Protein AF-A0A929HUW7-F1 (afdb_monomer_lite)

Radius of gyration: 13.11 Å; chains: 1; bounding box: 31×21×37 Å

Sequence (97 aa):
MNENYVSEGIRRFITAPHKYGKDDDASGMIGYVQNMSFVDILSEVNAVASAAPETVLPLNLSSLGWQTGGVSELTHDLSRPFPVTTFRLYHFWVDVR

Secondary structure (DSSP, 8-state):
-HHHIIIIIIHHHH-TTT-TTTT-SEEEEEEEESSS-HHHHHHHHHHHHHHSSS-BPPPEEPTT---TTSEEEEEEEE--SSS-S-EEEEEEEEE--

pLDDT: mean 89.63, std 7.78, range [63.41, 97.62]

Foldseek 3Di:
DLLCCVPVNVCLCADPVRVVQLVHQEDEDEAEDDPDDPVVSQVSNQVSQVPDPAPWHRWAWDPVGDDAQAWTKIKTFHQHPGPGHTHIYIYIYHYPD

Structure (mmCIF, N/CA/C/O backbone):
data_AF-A0A929HUW7-F1
#
_entry.id   AF-A0A929HUW7-F1
#
loop_
_atom_site.group_PDB
_atom_site.id
_atom_site.type_symbol
_atom_site.label_atom_id
_atom_site.label_alt_id
_atom_site.label_comp_id
_atom_site.label_asym_id
_atom_site.label_entity_id
_atom_site.label_seq_id
_atom_site.pdbx_PDB_ins_code
_atom_site.Cartn_x
_atom_site.Cartn_y
_atom_site.Cartn_z
_atom_site.occupancy
_atom_site.B_iso_or_equiv
_atom_site.auth_seq_id
_atom_site.auth_comp_id
_atom_site.auth_asym_id
_atom_site.auth_atom_id
_atom_site.pdbx_PDB_model_num
ATOM 1 N N . MET A 1 1 ? 8.103 -0.940 12.523 1.00 81.00 1 MET A N 1
ATOM 2 C CA . MET A 1 1 ? 7.381 -1.946 11.705 1.00 81.00 1 MET A CA 1
ATOM 3 C C . MET A 1 1 ? 6.940 -1.370 10.366 1.00 81.00 1 MET A C 1
ATOM 5 O O . MET A 1 1 ? 7.159 -2.033 9.362 1.00 81.00 1 MET A O 1
ATOM 9 N N . ASN A 1 2 ? 6.400 -0.148 10.335 1.00 89.88 2 ASN A N 1
ATOM 10 C CA . ASN A 1 2 ? 5.963 0.508 9.097 1.00 89.88 2 ASN A CA 1
ATOM 11 C C . ASN A 1 2 ? 7.098 0.714 8.081 1.00 89.88 2 ASN A C 1
ATOM 13 O O . ASN A 1 2 ? 6.901 0.466 6.899 1.00 89.88 2 ASN A O 1
ATOM 17 N N . GLU A 1 3 ? 8.312 1.040 8.537 1.00 90.44 3 GLU A N 1
ATOM 18 C CA . GLU A 1 3 ? 9.487 1.111 7.657 1.00 90.44 3 GLU A CA 1
ATOM 19 C C . GLU A 1 3 ? 9.742 -0.212 6.919 1.00 90.44 3 GLU A C 1
ATOM 21 O O . GLU A 1 3 ? 9.800 -0.221 5.695 1.00 90.44 3 GLU A O 1
ATOM 26 N N . ASN A 1 4 ? 9.784 -1.339 7.642 1.00 92.50 4 ASN A N 1
ATOM 27 C CA . ASN A 1 4 ? 9.971 -2.670 7.050 1.00 92.50 4 ASN A CA 1
ATOM 28 C C . ASN A 1 4 ? 8.833 -3.052 6.096 1.00 92.50 4 ASN A C 1
ATOM 30 O O . ASN A 1 4 ? 9.066 -3.746 5.110 1.00 92.50 4 ASN A O 1
ATOM 34 N N . TYR A 1 5 ? 7.604 -2.599 6.362 1.00 93.06 5 TYR A N 1
ATOM 35 C CA . TYR A 1 5 ? 6.479 -2.815 5.452 1.00 93.06 5 TYR A CA 1
ATOM 36 C C . TYR A 1 5 ? 6.761 -2.210 4.067 1.00 93.06 5 TYR A C 1
ATOM 38 O O . TYR A 1 5 ? 6.424 -2.806 3.044 1.00 93.06 5 TYR A O 1
ATOM 46 N N . VAL A 1 6 ? 7.454 -1.069 4.023 1.00 91.50 6 VAL A N 1
ATOM 47 C CA . VAL A 1 6 ? 7.868 -0.420 2.775 1.00 91.50 6 VAL A CA 1
ATOM 48 C C . VAL A 1 6 ? 9.165 -1.021 2.230 1.00 91.50 6 VAL A C 1
ATOM 50 O O . VAL A 1 6 ? 9.182 -1.523 1.104 1.00 91.50 6 VAL A O 1
ATOM 53 N N . SER A 1 7 ? 10.245 -0.990 3.014 1.00 89.25 7 SER A N 1
ATOM 54 C CA . SER A 1 7 ? 11.603 -1.321 2.562 1.00 89.25 7 SER A CA 1
ATOM 55 C C . SER A 1 7 ? 11.788 -2.802 2.228 1.00 89.25 7 SER A C 1
ATOM 57 O O . SER A 1 7 ? 12.516 -3.123 1.289 1.00 89.25 7 SER A O 1
ATOM 59 N N . GLU A 1 8 ? 11.081 -3.685 2.938 1.00 90.25 8 GLU A N 1
ATOM 60 C CA . GLU A 1 8 ? 11.148 -5.142 2.781 1.00 90.25 8 GLU A CA 1
ATOM 61 C C . GLU A 1 8 ? 9.859 -5.756 2.220 1.00 90.25 8 GLU A C 1
ATOM 63 O O . GLU A 1 8 ? 9.836 -6.937 1.878 1.00 90.25 8 GLU A O 1
ATOM 68 N N . GLY A 1 9 ? 8.782 -4.978 2.109 1.00 92.81 9 GLY A N 1
ATOM 69 C CA . GLY A 1 9 ? 7.520 -5.407 1.511 1.00 92.81 9 GLY A CA 1
ATOM 70 C C . GLY A 1 9 ? 7.316 -4.790 0.133 1.00 92.81 9 GLY A C 1
ATOM 71 O O . GLY A 1 9 ? 7.625 -5.413 -0.884 1.00 92.81 9 GLY A O 1
ATOM 72 N N . ILE A 1 10 ? 6.834 -3.544 0.105 1.00 92.19 10 ILE A N 1
ATOM 73 C CA . ILE A 1 10 ? 6.482 -2.805 -1.124 1.00 92.19 10 ILE A CA 1
ATOM 74 C C . ILE A 1 10 ? 7.635 -2.808 -2.134 1.00 92.19 10 ILE A C 1
ATOM 76 O O . ILE A 1 10 ? 7.451 -3.123 -3.310 1.00 92.19 10 ILE A O 1
ATOM 80 N N . ARG A 1 11 ? 8.858 -2.539 -1.676 1.00 90.81 11 ARG A N 1
ATOM 81 C CA . ARG A 1 11 ? 10.042 -2.422 -2.536 1.00 90.81 11 ARG A CA 1
ATOM 82 C C . ARG A 1 11 ? 10.401 -3.710 -3.291 1.00 90.81 11 ARG A C 1
ATOM 84 O O . ARG A 1 11 ? 11.055 -3.664 -4.338 1.00 90.81 11 ARG A O 1
ATOM 91 N N . ARG A 1 12 ? 9.947 -4.881 -2.836 1.00 91.62 12 ARG A N 1
ATOM 92 C CA . ARG A 1 12 ? 10.158 -6.153 -3.556 1.00 91.62 12 ARG A CA 1
ATOM 93 C C . ARG A 1 12 ? 9.324 -6.262 -4.834 1.00 91.62 12 ARG A C 1
ATOM 95 O O . ARG A 1 12 ? 9.702 -6.999 -5.745 1.00 91.62 12 ARG A O 1
ATOM 102 N N . PHE A 1 13 ? 8.247 -5.485 -4.942 1.00 90.38 13 PHE A N 1
ATOM 103 C CA . PHE A 1 13 ? 7.471 -5.343 -6.175 1.00 90.38 13 PHE A CA 1
ATOM 104 C C . PHE A 1 13 ? 8.137 -4.397 -7.183 1.00 90.38 13 PHE A C 1
ATOM 106 O O . PHE A 1 13 ? 7.834 -4.472 -8.365 1.00 90.38 13 PHE A O 1
ATOM 113 N N . ILE A 1 14 ? 9.075 -3.548 -6.749 1.00 88.44 14 ILE A N 1
ATOM 114 C CA . ILE A 1 14 ? 9.726 -2.529 -7.592 1.00 88.44 14 ILE A CA 1
ATOM 115 C C . ILE A 1 14 ? 11.134 -2.954 -8.016 1.00 88.44 14 ILE A C 1
ATOM 117 O O . ILE A 1 14 ? 11.577 -2.676 -9.128 1.00 88.44 14 ILE A O 1
ATOM 121 N N . THR A 1 15 ? 11.863 -3.636 -7.134 1.00 87.31 15 THR A N 1
ATOM 122 C CA . THR A 1 15 ? 13.291 -3.901 -7.329 1.00 87.31 15 THR A CA 1
ATOM 123 C C . THR A 1 15 ? 13.555 -5.117 -8.218 1.00 87.31 15 THR A C 1
ATOM 125 O O . THR A 1 15 ? 13.005 -6.206 -8.034 1.00 87.31 15 THR A O 1
ATOM 128 N N . ALA A 1 16 ? 14.474 -4.942 -9.173 1.00 83.31 16 ALA A N 1
ATOM 129 C CA . ALA A 1 16 ? 14.856 -5.967 -10.147 1.00 83.31 16 ALA A CA 1
ATOM 130 C C . ALA A 1 16 ? 15.426 -7.273 -9.557 1.00 83.31 16 ALA A C 1
ATOM 132 O O . ALA A 1 16 ? 15.291 -8.297 -10.222 1.00 83.31 16 ALA A O 1
ATOM 133 N N . PRO A 1 17 ? 16.045 -7.308 -8.362 1.00 87.12 17 PRO A N 1
ATOM 134 C CA . PRO A 1 17 ? 16.441 -8.570 -7.741 1.00 87.12 17 PRO A CA 1
ATOM 135 C C . PRO A 1 17 ? 15.259 -9.448 -7.306 1.00 87.12 17 PRO A C 1
ATOM 137 O O . PRO A 1 17 ? 15.376 -10.668 -7.350 1.00 87.12 17 PRO A O 1
ATOM 140 N N . HIS A 1 18 ? 14.128 -8.853 -6.908 1.00 90.31 18 HIS A N 1
ATOM 141 C CA . HIS A 1 18 ? 12.994 -9.589 -6.335 1.00 90.31 18 HIS A CA 1
ATOM 142 C C . HIS A 1 18 ? 11.899 -9.874 -7.359 1.00 90.31 18 HIS A C 1
ATOM 144 O O . HIS A 1 18 ? 11.416 -11.001 -7.448 1.00 90.31 18 HIS A O 1
ATOM 150 N N . LYS A 1 19 ? 11.522 -8.857 -8.141 1.00 87.62 19 LYS A N 1
ATOM 151 C CA . LYS A 1 19 ? 10.498 -8.943 -9.189 1.00 87.62 19 LYS A CA 1
ATOM 152 C C . LYS A 1 19 ? 9.187 -9.603 -8.745 1.00 87.62 19 LYS A C 1
ATOM 154 O O . LYS A 1 19 ? 8.650 -10.454 -9.455 1.00 87.62 19 LYS A O 1
ATOM 159 N N . TYR A 1 20 ? 8.670 -9.246 -7.571 1.00 90.94 20 TYR A N 1
ATOM 160 C CA . TYR A 1 20 ? 7.370 -9.773 -7.148 1.00 90.94 20 TYR A CA 1
ATOM 161 C C . TYR A 1 20 ? 6.276 -9.357 -8.143 1.00 90.94 20 TYR A C 1
ATOM 163 O O . TYR A 1 20 ? 6.247 -8.211 -8.597 1.00 90.94 20 TYR A O 1
ATOM 171 N N . GLY A 1 21 ? 5.412 -10.308 -8.513 1.00 86.75 21 GLY A N 1
ATOM 172 C CA . GLY A 1 21 ? 4.348 -10.099 -9.502 1.00 86.75 21 GLY A CA 1
ATOM 173 C C . GLY A 1 21 ? 4.861 -9.752 -10.904 1.00 86.75 21 GLY A C 1
ATOM 174 O O . GLY A 1 21 ? 4.255 -8.932 -11.588 1.00 86.75 21 GLY A O 1
ATOM 175 N N . LYS A 1 22 ? 6.026 -10.278 -11.321 1.00 85.69 22 LYS A N 1
ATOM 176 C CA . LYS A 1 22 ? 6.664 -9.937 -12.613 1.00 85.69 22 LYS A CA 1
ATOM 177 C C . LYS A 1 22 ? 5.801 -10.223 -13.848 1.00 85.69 22 LYS A C 1
ATOM 179 O O . LYS A 1 22 ? 5.989 -9.551 -14.854 1.00 85.69 22 LYS A O 1
ATOM 184 N N . ASP A 1 23 ? 4.908 -11.204 -13.758 1.00 87.00 23 ASP A N 1
ATOM 185 C CA . ASP A 1 23 ? 4.031 -11.640 -14.850 1.00 87.00 23 ASP A CA 1
ATOM 186 C C . ASP A 1 23 ? 2.559 -11.285 -14.559 1.00 87.00 23 ASP A C 1
ATOM 188 O O . ASP A 1 23 ? 1.661 -11.733 -15.266 1.00 87.00 23 ASP A O 1
ATOM 192 N N . ASP A 1 24 ? 2.332 -10.454 -13.536 1.00 88.81 24 ASP A N 1
ATOM 193 C CA . ASP A 1 24 ? 1.022 -10.003 -13.076 1.00 88.81 24 ASP A CA 1
ATOM 194 C C . ASP A 1 24 ? 0.898 -8.476 -13.220 1.00 88.81 24 ASP A C 1
ATOM 196 O O . ASP A 1 24 ? 1.890 -7.730 -13.250 1.00 88.81 24 ASP A O 1
ATOM 200 N N . ASP A 1 25 ? -0.343 -7.999 -13.281 1.00 89.38 25 ASP A N 1
ATOM 201 C CA . ASP A 1 25 ? -0.710 -6.580 -13.274 1.00 89.38 25 ASP A CA 1
ATOM 202 C C . ASP A 1 25 ? -1.035 -6.058 -11.865 1.00 89.38 25 ASP A C 1
ATOM 204 O O . ASP A 1 25 ? -1.001 -4.845 -11.633 1.00 89.38 25 ASP A O 1
ATOM 208 N N . ALA A 1 26 ? -1.288 -6.961 -10.913 1.00 92.75 26 ALA A N 1
ATOM 209 C CA . ALA A 1 26 ? -1.572 -6.614 -9.533 1.00 92.75 26 ALA A CA 1
ATOM 210 C C . ALA A 1 26 ? -1.149 -7.676 -8.505 1.00 92.75 26 ALA A C 1
ATOM 212 O O . ALA A 1 26 ? -0.933 -8.842 -8.824 1.00 92.75 26 ALA A O 1
ATOM 213 N N . SER A 1 27 ? -1.059 -7.270 -7.235 1.00 94.25 27 SER A N 1
ATOM 214 C CA . SER A 1 27 ? -0.883 -8.177 -6.089 1.00 94.25 27 SER A CA 1
ATOM 215 C C . SER A 1 27 ? -1.456 -7.571 -4.808 1.00 94.25 27 SER A C 1
ATOM 217 O O . SER A 1 27 ? -1.783 -6.388 -4.764 1.00 94.25 27 SER A O 1
ATOM 219 N N . GLY A 1 28 ? -1.565 -8.376 -3.749 1.00 95.06 28 GLY A N 1
ATOM 220 C CA . GLY A 1 28 ? -1.981 -7.941 -2.417 1.00 95.06 28 GLY A CA 1
ATOM 221 C C . GLY A 1 28 ? -0.871 -8.040 -1.371 1.00 95.06 28 GLY A C 1
ATOM 222 O O . GLY A 1 28 ? -0.021 -8.930 -1.422 1.00 95.06 28 GLY A O 1
ATOM 223 N N . MET A 1 29 ? -0.918 -7.150 -0.386 1.00 96.25 29 MET A N 1
ATOM 224 C CA . MET A 1 29 ? -0.175 -7.209 0.868 1.00 96.25 29 MET A CA 1
ATOM 225 C C . MET A 1 29 ? -1.140 -7.078 2.043 1.00 96.25 29 MET A C 1
ATOM 227 O O . MET A 1 29 ? -2.120 -6.341 1.974 1.00 96.25 29 MET A O 1
ATOM 231 N N . ILE A 1 30 ? -0.833 -7.757 3.147 1.00 96.12 30 ILE A N 1
ATOM 232 C CA . ILE A 1 30 ? -1.609 -7.673 4.387 1.00 96.12 30 ILE A CA 1
ATOM 233 C C . ILE A 1 30 ? -0.780 -6.929 5.432 1.00 96.12 30 ILE A C 1
ATOM 235 O O . ILE A 1 30 ? 0.370 -7.287 5.687 1.00 96.12 30 ILE A 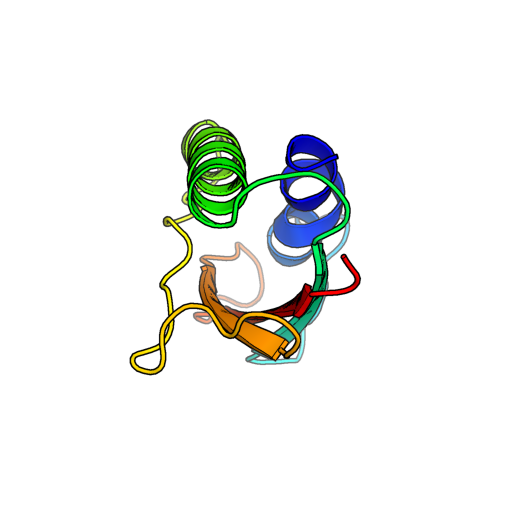O 1
ATOM 239 N N . GLY A 1 31 ? -1.359 -5.881 6.009 1.00 95.12 31 GLY A N 1
ATOM 240 C CA . GLY A 1 31 ? -0.851 -5.185 7.187 1.00 95.12 31 GLY A CA 1
ATOM 241 C C . GLY A 1 31 ? -1.739 -5.468 8.397 1.00 95.12 31 GLY A C 1
ATOM 242 O O . GLY A 1 31 ? -2.923 -5.762 8.247 1.00 95.12 31 GLY A O 1
ATOM 243 N N . TYR A 1 32 ? -1.179 -5.368 9.600 1.00 95.38 32 TYR A N 1
ATOM 244 C CA . TYR A 1 32 ? -1.923 -5.557 10.846 1.00 95.38 32 TYR A CA 1
ATOM 245 C C . TYR A 1 32 ? -1.836 -4.297 11.694 1.00 95.38 32 TYR A C 1
ATOM 247 O O . TYR A 1 32 ? -0.743 -3.799 11.965 1.00 95.38 32 TYR A O 1
ATOM 255 N N . VAL A 1 33 ? -2.986 -3.797 12.131 1.00 95.94 33 VAL A N 1
ATOM 256 C CA . VAL A 1 33 ? -3.083 -2.664 13.049 1.00 95.94 33 VAL A CA 1
ATOM 257 C C . VAL A 1 33 ? -3.231 -3.222 14.459 1.00 95.94 33 VAL A C 1
ATOM 259 O O . VAL A 1 33 ? -4.242 -3.840 14.774 1.00 95.94 33 VAL A O 1
ATOM 262 N N . GLN A 1 34 ? -2.196 -3.050 15.286 1.00 92.94 34 GLN A N 1
ATOM 263 C CA . GLN A 1 34 ? -2.116 -3.669 16.619 1.00 92.94 34 GLN A CA 1
ATOM 264 C C . GLN A 1 34 ? -2.095 -2.668 17.772 1.00 92.94 34 GLN A C 1
ATOM 266 O O . GLN A 1 34 ? -2.644 -2.939 18.829 1.00 92.94 34 GLN A O 1
ATOM 271 N N . ASN A 1 35 ? -1.407 -1.538 17.624 1.00 92.19 35 ASN A N 1
ATOM 272 C CA . ASN A 1 35 ? -1.190 -0.601 18.733 1.00 92.19 35 ASN A 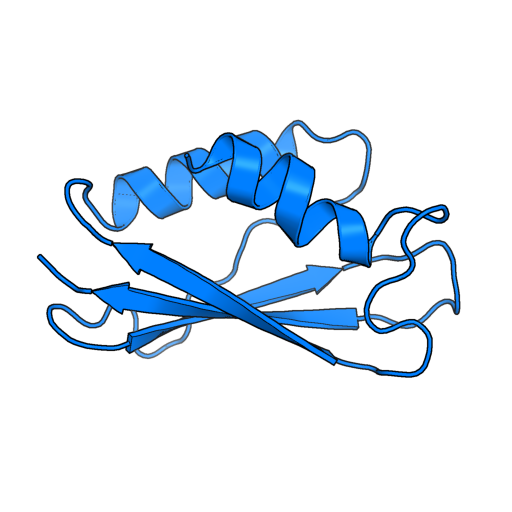CA 1
ATOM 273 C C . ASN A 1 35 ? -0.960 0.847 18.273 1.00 92.19 35 ASN A C 1
ATOM 275 O O . ASN A 1 35 ? -0.521 1.681 19.059 1.00 92.19 35 ASN A O 1
ATOM 279 N N . MET A 1 36 ? -1.250 1.147 17.007 1.00 93.00 36 MET A N 1
ATOM 280 C CA . MET A 1 36 ? -1.035 2.458 16.400 1.00 93.00 36 MET A CA 1
ATOM 281 C C . MET A 1 36 ? -2.337 2.969 15.777 1.00 93.00 36 MET A C 1
ATOM 283 O O . MET A 1 36 ? -3.228 2.180 15.440 1.00 93.00 36 MET A O 1
ATOM 287 N N . SER A 1 37 ? -2.483 4.292 15.670 1.00 95.19 37 SER A N 1
ATOM 288 C CA . SER A 1 37 ? -3.624 4.890 14.983 1.00 95.19 37 SER A CA 1
ATOM 289 C C . SER A 1 37 ? -3.498 4.701 13.468 1.00 95.19 37 SER A C 1
ATOM 291 O O . SER A 1 37 ? -2.402 4.612 12.917 1.00 95.19 37 SER A O 1
ATOM 293 N N . PHE A 1 38 ? -4.633 4.659 12.774 1.00 95.38 38 PHE A N 1
ATOM 294 C CA . PHE A 1 38 ? -4.657 4.534 11.318 1.00 95.38 38 PHE A CA 1
ATOM 295 C C . PHE A 1 38 ? -3.960 5.697 10.600 1.00 95.38 38 PHE A C 1
ATOM 297 O O . PHE A 1 38 ? -3.300 5.500 9.581 1.00 95.38 38 PHE A O 1
ATOM 304 N N . VAL A 1 39 ? -4.100 6.908 11.145 1.00 94.31 39 VAL A N 1
ATOM 305 C CA . VAL A 1 39 ? -3.498 8.124 10.587 1.00 94.31 39 VAL A CA 1
ATOM 306 C C . VAL A 1 39 ? -1.979 8.061 10.700 1.00 94.31 39 VAL A C 1
ATOM 308 O O . VAL A 1 39 ? -1.292 8.347 9.721 1.00 94.31 39 VAL A O 1
ATOM 311 N N . ASP A 1 40 ? -1.461 7.624 11.849 1.00 95.50 40 ASP A N 1
ATOM 312 C CA . ASP A 1 40 ? -0.017 7.513 12.066 1.00 95.50 40 ASP A CA 1
ATOM 313 C C . ASP A 1 40 ? 0.592 6.427 11.176 1.00 95.50 40 ASP A C 1
ATOM 315 O O . ASP A 1 40 ? 1.616 6.669 10.543 1.00 95.50 40 ASP A O 1
ATOM 319 N N . ILE A 1 41 ? -0.079 5.274 11.032 1.00 95.00 41 ILE A N 1
ATOM 320 C CA . ILE A 1 41 ? 0.354 4.211 10.108 1.00 95.00 41 ILE A CA 1
ATOM 321 C C . ILE A 1 41 ? 0.463 4.752 8.683 1.00 95.00 41 ILE A C 1
ATOM 323 O O . ILE A 1 41 ? 1.495 4.575 8.037 1.00 95.00 41 ILE A O 1
ATOM 327 N N . LEU A 1 42 ? -0.583 5.422 8.187 1.00 94.75 42 LEU A N 1
ATOM 328 C CA . LEU A 1 42 ? -0.583 5.962 6.828 1.00 94.75 42 LEU A CA 1
ATOM 329 C C . LEU A 1 42 ? 0.507 7.015 6.639 1.00 94.75 42 LEU A C 1
ATOM 331 O O . LEU A 1 42 ? 1.200 7.008 5.624 1.00 94.75 42 LEU A O 1
ATOM 335 N N . SER A 1 43 ? 0.657 7.906 7.620 1.00 94.31 43 SER A N 1
ATOM 336 C CA . SER A 1 43 ? 1.670 8.958 7.617 1.00 94.31 43 SER A CA 1
ATOM 337 C C . SER A 1 43 ? 3.080 8.370 7.567 1.00 94.31 43 SER A C 1
ATOM 339 O O . SER A 1 43 ? 3.867 8.742 6.699 1.00 94.31 43 SER A O 1
ATOM 341 N N . GLU A 1 44 ? 3.392 7.403 8.433 1.00 94.88 44 GLU A N 1
ATOM 342 C CA . GLU A 1 44 ? 4.708 6.761 8.474 1.00 94.88 44 GLU A CA 1
ATOM 343 C C . GLU A 1 44 ? 5.002 5.959 7.202 1.00 94.88 44 GLU A C 1
ATOM 345 O O . GLU A 1 44 ? 6.079 6.103 6.624 1.00 94.88 44 GLU A O 1
ATOM 350 N N . VAL A 1 45 ? 4.050 5.150 6.726 1.00 93.69 45 VAL A N 1
ATOM 351 C CA . VAL A 1 45 ? 4.214 4.376 5.484 1.00 93.69 45 VAL A CA 1
ATOM 352 C C . VAL A 1 45 ? 4.452 5.310 4.296 1.00 93.69 45 VAL A C 1
ATOM 354 O O . VAL A 1 45 ? 5.381 5.085 3.520 1.00 93.69 45 VAL A O 1
ATOM 357 N N . ASN A 1 46 ? 3.674 6.388 4.172 1.00 93.06 46 ASN A N 1
ATOM 358 C CA . ASN A 1 46 ? 3.832 7.353 3.083 1.00 93.06 46 ASN A CA 1
ATOM 359 C C . ASN A 1 46 ? 5.127 8.163 3.192 1.00 93.06 46 ASN A C 1
ATOM 361 O O . ASN A 1 46 ? 5.734 8.463 2.163 1.00 93.06 46 ASN A O 1
ATOM 365 N N . ALA A 1 47 ? 5.573 8.497 4.405 1.00 92.12 47 ALA A N 1
ATOM 366 C CA . ALA A 1 47 ? 6.845 9.179 4.621 1.00 92.12 47 ALA A CA 1
ATOM 367 C C . ALA A 1 47 ? 8.027 8.308 4.171 1.00 92.12 47 ALA A C 1
ATOM 369 O O . ALA A 1 47 ? 8.897 8.784 3.443 1.00 92.12 47 ALA A O 1
ATOM 370 N N . VAL A 1 48 ? 8.028 7.021 4.535 1.00 91.00 48 VAL A N 1
ATOM 371 C CA . VAL A 1 48 ? 9.076 6.078 4.115 1.00 91.00 48 VAL A CA 1
ATOM 372 C C . VAL A 1 48 ? 9.015 5.821 2.608 1.00 91.00 48 VAL A C 1
ATOM 374 O O . VAL A 1 48 ? 10.052 5.823 1.948 1.00 91.00 48 VAL A O 1
ATOM 377 N N . ALA A 1 49 ? 7.816 5.654 2.044 1.00 87.81 49 ALA A N 1
ATOM 378 C CA . ALA A 1 49 ? 7.622 5.489 0.604 1.00 87.81 49 ALA A CA 1
ATOM 379 C C . ALA A 1 49 ? 8.156 6.694 -0.187 1.00 87.81 49 ALA A C 1
ATOM 381 O O . ALA A 1 49 ? 8.920 6.519 -1.131 1.00 87.81 49 ALA A O 1
ATOM 382 N N . SER A 1 50 ? 7.831 7.915 0.245 1.00 86.56 50 SER A N 1
ATOM 383 C CA . SER A 1 50 ? 8.248 9.152 -0.433 1.00 86.56 50 SER A CA 1
ATOM 384 C C . SER A 1 50 ? 9.750 9.434 -0.321 1.00 86.56 50 SER A C 1
ATOM 386 O O . SER A 1 50 ? 10.303 10.151 -1.150 1.00 86.56 50 SER A O 1
ATOM 388 N N . ALA A 1 51 ? 10.413 8.901 0.709 1.00 85.25 51 ALA A N 1
ATOM 389 C CA . ALA A 1 51 ? 11.857 9.021 0.892 1.00 85.25 51 ALA A CA 1
ATOM 390 C C . ALA A 1 51 ? 12.660 8.003 0.059 1.00 85.25 51 ALA A C 1
ATOM 392 O O . ALA A 1 51 ? 13.887 8.108 -0.022 1.00 85.25 51 ALA A O 1
ATOM 393 N N . ALA A 1 52 ? 12.001 7.008 -0.545 1.00 76.25 52 ALA A N 1
ATOM 394 C CA . ALA A 1 52 ? 12.666 6.018 -1.377 1.00 76.25 52 ALA A CA 1
ATOM 395 C C . ALA A 1 52 ? 13.130 6.638 -2.716 1.00 76.25 52 ALA A C 1
ATOM 397 O O . ALA A 1 52 ? 12.455 7.500 -3.272 1.00 76.25 52 ALA A O 1
ATOM 398 N N . PRO A 1 53 ? 14.271 6.191 -3.277 1.00 67.94 53 PRO A N 1
ATOM 399 C CA . PRO A 1 53 ? 14.784 6.693 -4.560 1.00 67.94 53 PRO A CA 1
ATOM 400 C C . PRO A 1 53 ? 13.928 6.275 -5.768 1.00 67.94 53 PRO A C 1
ATOM 402 O O . PRO A 1 53 ? 14.097 6.794 -6.870 1.00 67.94 53 PRO A O 1
ATOM 405 N N . GLU A 1 54 ? 13.041 5.306 -5.574 1.00 70.31 54 GLU A N 1
ATOM 406 C CA . GLU A 1 54 ? 12.064 4.846 -6.553 1.00 70.31 54 GLU A CA 1
ATOM 407 C C . GLU A 1 54 ? 10.844 5.787 -6.495 1.00 70.31 54 GLU A C 1
ATOM 409 O O . GLU A 1 54 ? 10.489 6.257 -5.418 1.00 70.31 54 GLU A O 1
ATOM 414 N N . THR A 1 55 ? 10.184 6.088 -7.620 1.00 65.00 55 THR A N 1
ATOM 415 C CA . THR A 1 55 ? 8.948 6.896 -7.640 1.00 65.00 55 THR A CA 1
ATOM 416 C C . THR A 1 55 ? 7.779 6.103 -7.060 1.00 65.00 55 THR A C 1
ATOM 418 O O . THR A 1 55 ? 6.894 5.618 -7.765 1.00 65.00 55 THR A O 1
ATOM 421 N N . VAL A 1 56 ? 7.802 5.949 -5.743 1.00 69.56 56 VAL A N 1
ATOM 422 C CA . VAL A 1 56 ? 6.767 5.307 -4.954 1.00 69.56 56 VAL A CA 1
ATOM 423 C C . VAL A 1 56 ? 5.758 6.385 -4.579 1.00 69.56 56 VAL A C 1
ATOM 425 O O . VAL A 1 56 ? 6.012 7.220 -3.716 1.00 69.56 56 VAL A O 1
ATOM 428 N N . LEU A 1 57 ? 4.615 6.408 -5.267 1.00 77.31 57 LEU A N 1
ATOM 429 C CA . LEU A 1 57 ? 3.541 7.346 -4.932 1.00 77.31 57 LEU A CA 1
ATOM 430 C C . LEU A 1 57 ? 2.991 7.058 -3.519 1.00 77.31 57 LEU A C 1
ATOM 432 O O . LEU A 1 57 ? 3.154 5.951 -3.021 1.00 77.31 57 LEU A O 1
ATOM 436 N N . PRO A 1 58 ? 2.342 8.006 -2.835 1.00 84.50 58 PRO A N 1
ATOM 437 C CA . PRO A 1 58 ? 1.661 7.704 -1.578 1.00 84.50 58 PRO A CA 1
ATOM 438 C C . PRO A 1 58 ? 0.553 6.653 -1.758 1.00 84.50 58 PRO A C 1
ATOM 440 O O . PRO A 1 58 ? -0.069 6.566 -2.821 1.00 84.50 58 PRO A O 1
ATOM 443 N N . LEU A 1 59 ? 0.274 5.883 -0.705 1.00 90.62 59 LEU A N 1
ATOM 444 C CA . LEU A 1 59 ? -0.867 4.973 -0.668 1.00 90.62 59 LEU A CA 1
ATOM 445 C C . LEU A 1 59 ? -2.169 5.777 -0.720 1.00 90.62 59 LEU A C 1
ATOM 447 O O . LEU A 1 59 ? -2.351 6.752 0.014 1.00 90.62 59 LEU A O 1
ATOM 451 N N . ASN A 1 60 ? -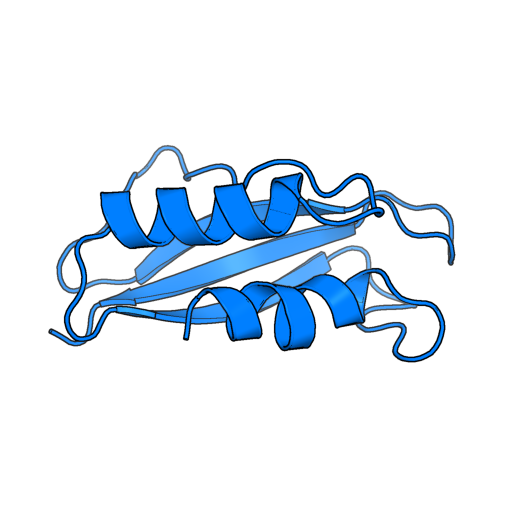3.099 5.315 -1.551 1.00 90.88 60 ASN A N 1
ATOM 452 C CA . ASN A 1 60 ? -4.436 5.873 -1.677 1.00 90.88 60 ASN A CA 1
ATOM 453 C C . ASN A 1 60 ? -5.397 5.094 -0.786 1.00 90.88 60 ASN A C 1
ATOM 455 O O . ASN A 1 60 ? -5.543 3.882 -0.937 1.00 90.88 60 ASN A O 1
ATOM 459 N N . LEU A 1 61 ? -6.064 5.788 0.133 1.00 92.94 61 LEU A N 1
ATOM 460 C CA . LEU A 1 61 ? -7.128 5.199 0.936 1.00 92.94 61 LEU A CA 1
ATOM 461 C C . LEU A 1 61 ? -8.382 5.009 0.081 1.00 92.94 61 LEU A C 1
ATOM 463 O O . LEU A 1 61 ? -8.765 5.910 -0.667 1.00 92.94 61 LEU A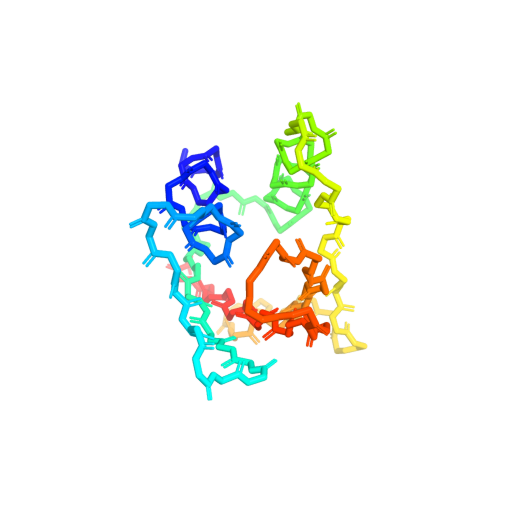 O 1
ATOM 467 N N . SER A 1 62 ? -9.019 3.842 0.194 1.00 92.88 62 SER A N 1
ATOM 468 C CA . SER A 1 62 ? -10.288 3.587 -0.491 1.00 92.88 62 SER A CA 1
ATOM 469 C C . SER A 1 62 ? -11.379 4.576 -0.062 1.00 92.88 62 SER A C 1
ATOM 471 O O . SER A 1 62 ? -11.322 5.186 1.008 1.00 92.88 62 SER A O 1
ATOM 473 N N . SER A 1 63 ? -12.424 4.706 -0.883 1.00 91.12 63 SER A N 1
ATOM 474 C CA . SER A 1 63 ? -13.571 5.582 -0.599 1.00 91.12 63 SER A CA 1
ATOM 475 C C . SER A 1 63 ? -14.350 5.191 0.659 1.00 91.12 63 SER A C 1
ATOM 477 O O . SER A 1 63 ? -15.046 6.028 1.228 1.00 91.12 63 SER A O 1
ATOM 479 N N . LEU A 1 64 ? -14.225 3.939 1.105 1.00 92.94 64 LEU A N 1
ATOM 480 C CA . LEU A 1 64 ? -14.810 3.458 2.355 1.00 92.94 64 LEU A CA 1
ATOM 481 C C . LEU A 1 64 ? -14.054 3.974 3.586 1.00 92.94 64 LEU A C 1
ATOM 483 O O . LEU A 1 64 ? -14.599 3.964 4.687 1.00 92.94 64 LEU A O 1
ATOM 487 N N . GLY A 1 65 ? -12.817 4.441 3.409 1.00 94.19 65 GLY A N 1
ATOM 488 C CA . GLY A 1 65 ? -11.961 4.871 4.501 1.00 94.19 65 GLY A CA 1
ATOM 489 C C . GLY A 1 65 ? -11.490 3.710 5.379 1.00 94.19 65 GLY A C 1
ATOM 490 O O . GLY A 1 65 ? -11.585 2.532 5.025 1.00 94.19 65 GLY A O 1
ATOM 491 N N . TRP A 1 66 ? -10.970 4.059 6.552 1.00 95.75 66 TRP A N 1
ATOM 492 C CA . TRP A 1 66 ? -10.542 3.085 7.551 1.00 95.75 66 TRP A CA 1
ATOM 493 C C . TRP A 1 66 ? -11.733 2.379 8.204 1.00 95.75 66 TRP A C 1
ATOM 495 O O . TRP A 1 66 ? -12.700 3.017 8.613 1.00 95.75 66 TRP A O 1
ATOM 505 N N . GLN A 1 67 ? -11.621 1.062 8.347 1.00 96.31 67 GLN A N 1
ATOM 506 C CA . GLN A 1 67 ? -12.605 0.183 8.969 1.00 96.31 67 GLN A CA 1
ATOM 507 C C . GLN A 1 67 ? -12.107 -0.252 10.354 1.00 96.31 67 GLN A C 1
ATOM 509 O O . GLN A 1 67 ? -11.316 -1.190 10.472 1.00 96.31 67 GLN A O 1
ATOM 514 N N . THR A 1 68 ? -12.558 0.427 11.411 1.00 95.56 68 THR A N 1
ATOM 515 C CA . THR A 1 68 ? -12.260 0.033 12.801 1.00 95.56 68 THR A CA 1
ATOM 516 C C . THR A 1 68 ? -12.821 -1.358 13.098 1.00 95.56 68 THR A C 1
ATOM 518 O O . THR A 1 68 ? -13.999 -1.609 12.853 1.00 95.56 68 THR A O 1
ATOM 521 N N . GLY A 1 69 ? -11.987 -2.255 13.630 1.00 95.62 69 GLY A N 1
ATOM 522 C CA . GLY A 1 69 ? -12.343 -3.659 13.886 1.00 95.62 69 GLY A CA 1
ATOM 523 C C . GLY A 1 69 ? -12.584 -4.501 12.623 1.00 95.62 69 GLY A C 1
ATOM 524 O O . GLY A 1 69 ? -13.154 -5.588 12.713 1.00 95.62 69 GLY A O 1
ATOM 525 N N . GLY A 1 70 ? -12.200 -3.996 11.446 1.00 95.88 70 GLY A N 1
ATOM 526 C CA . GLY A 1 70 ? -12.405 -4.647 10.155 1.00 95.88 70 GLY A CA 1
ATOM 527 C C . GLY A 1 70 ? -11.150 -4.657 9.286 1.00 95.88 70 GLY A C 1
ATOM 528 O O . GLY A 1 70 ? -10.022 -4.584 9.775 1.00 95.88 70 GLY A O 1
ATOM 529 N N . VAL A 1 71 ? -11.354 -4.759 7.971 1.00 97.31 71 VAL A N 1
ATOM 530 C CA . VAL A 1 71 ? -10.279 -4.699 6.972 1.00 97.31 71 VAL A CA 1
ATOM 531 C C . VAL A 1 71 ? -10.396 -3.399 6.195 1.00 97.31 71 VAL A C 1
ATOM 533 O O . VAL A 1 71 ? -11.420 -3.135 5.571 1.00 97.31 71 VAL A O 1
ATOM 536 N N . SER A 1 72 ? -9.337 -2.596 6.227 1.00 97.62 72 SER A N 1
ATOM 537 C CA . SER A 1 72 ? -9.241 -1.359 5.451 1.00 97.62 72 SER A CA 1
ATOM 538 C C . SER A 1 72 ? -8.443 -1.604 4.182 1.00 97.62 72 SER A C 1
ATOM 540 O O . SER A 1 72 ? -7.345 -2.158 4.243 1.00 97.62 72 SER A O 1
ATOM 542 N N . GLU A 1 73 ? -8.978 -1.177 3.043 1.00 97.44 73 GLU A N 1
ATOM 543 C CA . GLU A 1 73 ? -8.298 -1.287 1.755 1.00 97.44 73 GLU A CA 1
ATOM 544 C C . GLU A 1 73 ? -7.624 0.035 1.379 1.00 97.44 73 GLU A C 1
ATOM 546 O O . GLU A 1 73 ? -8.236 1.111 1.430 1.00 97.44 73 GLU A O 1
ATOM 551 N N . LEU A 1 74 ? -6.358 -0.068 0.982 1.00 96.62 74 LEU A N 1
ATOM 552 C CA . LEU A 1 74 ? -5.569 0.998 0.381 1.00 96.62 74 LEU A CA 1
ATOM 553 C C . LEU A 1 74 ? -4.925 0.464 -0.898 1.00 96.62 74 LEU A C 1
ATOM 555 O O . LEU A 1 74 ? -4.665 -0.731 -1.018 1.00 96.62 74 LEU A O 1
ATOM 559 N N . THR A 1 75 ? -4.623 1.345 -1.842 1.00 94.88 75 THR A N 1
ATOM 560 C CA . THR A 1 75 ? -4.022 0.963 -3.123 1.00 94.88 75 THR A CA 1
ATOM 561 C C . THR A 1 75 ? -2.811 1.803 -3.459 1.00 94.88 75 THR A C 1
ATOM 563 O O . THR A 1 75 ? -2.728 2.987 -3.124 1.00 94.88 75 THR A O 1
ATOM 566 N N . HIS A 1 76 ? -1.907 1.201 -4.213 1.00 89.81 76 HIS A N 1
ATOM 567 C CA . HIS A 1 76 ? -0.652 1.802 -4.608 1.00 89.81 76 HIS A CA 1
ATOM 568 C C . HIS A 1 76 ? -0.359 1.482 -6.069 1.00 89.81 76 HIS A C 1
ATOM 570 O O . HIS A 1 76 ? -0.358 0.319 -6.462 1.00 89.81 76 HIS A O 1
ATOM 576 N N . ASP A 1 77 ? -0.116 2.515 -6.871 1.00 88.56 77 ASP A N 1
ATOM 577 C CA . ASP A 1 77 ? 0.318 2.349 -8.255 1.00 88.56 77 ASP A CA 1
ATOM 578 C C . ASP A 1 77 ? 1.838 2.461 -8.328 1.00 88.56 77 ASP A C 1
ATOM 580 O O . ASP A 1 77 ? 2.422 3.486 -7.967 1.00 88.56 77 ASP A O 1
ATOM 584 N N . LEU A 1 78 ? 2.475 1.383 -8.782 1.00 87.00 78 LEU A N 1
ATOM 585 C CA . LEU A 1 78 ? 3.923 1.249 -8.838 1.00 87.00 78 LEU A CA 1
ATOM 586 C C . LEU A 1 78 ? 4.425 1.361 -10.277 1.00 87.00 78 LEU A C 1
ATOM 588 O O . LEU A 1 78 ? 3.891 0.734 -11.197 1.00 87.00 78 LEU A O 1
ATOM 592 N N . SER A 1 79 ? 5.507 2.122 -10.451 1.00 83.31 79 SER A N 1
ATOM 593 C CA . SER A 1 79 ? 6.306 2.131 -11.675 1.00 83.31 79 SER A CA 1
ATOM 594 C C . SER A 1 79 ? 7.485 1.177 -11.510 1.00 83.31 79 SER A C 1
ATOM 596 O O . SER A 1 79 ? 8.264 1.308 -10.564 1.00 83.31 79 SER A O 1
ATOM 598 N N . ARG A 1 80 ? 7.611 0.197 -12.411 1.00 84.38 80 ARG A N 1
ATOM 599 C CA . ARG A 1 80 ? 8.616 -0.870 -12.317 1.00 84.38 80 ARG A CA 1
ATOM 600 C C . ARG A 1 80 ? 9.537 -0.866 -13.537 1.00 84.38 80 ARG A C 1
ATOM 602 O O . ARG A 1 80 ? 9.063 -0.672 -14.656 1.00 84.38 80 ARG A O 1
ATOM 609 N N . PRO A 1 81 ? 10.838 -1.162 -13.372 1.00 81.69 81 PRO A N 1
ATOM 610 C CA . PRO A 1 81 ? 11.763 -1.261 -14.498 1.00 81.69 81 PRO A CA 1
ATOM 611 C C . PRO A 1 81 ? 11.602 -2.557 -15.321 1.00 81.69 81 PRO A C 1
ATOM 613 O O . PRO A 1 81 ? 12.365 -2.781 -16.258 1.00 81.69 81 PRO A O 1
ATOM 616 N N . PHE A 1 82 ? 10.656 -3.439 -14.974 1.00 76.94 82 PHE A N 1
ATOM 617 C CA . PHE A 1 82 ? 10.438 -4.742 -15.610 1.00 76.94 82 PHE A CA 1
ATOM 618 C C . PHE A 1 82 ? 8.986 -5.208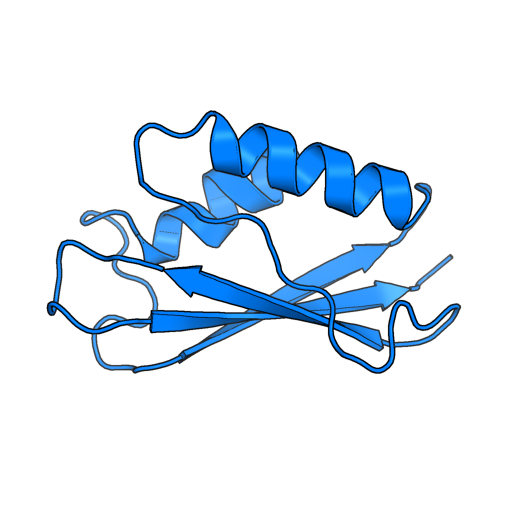 -15.441 1.00 76.94 82 PHE A C 1
ATOM 620 O O . PHE A 1 82 ? 8.392 -4.977 -14.388 1.00 76.94 82 PHE A O 1
ATOM 627 N N . PRO A 1 83 ? 8.475 -5.972 -16.420 1.00 67.88 83 PRO A N 1
ATOM 628 C CA . PRO A 1 83 ? 7.978 -5.375 -17.670 1.00 67.88 83 PRO A CA 1
ATOM 629 C C . PRO A 1 83 ? 7.278 -4.021 -17.421 1.00 67.88 83 PRO A C 1
ATOM 631 O O . PRO A 1 83 ? 6.648 -3.828 -16.389 1.00 67.88 83 PRO A O 1
ATOM 634 N N . VAL A 1 84 ? 7.426 -3.063 -18.346 1.00 63.41 84 VAL A N 1
ATOM 635 C CA . VAL A 1 84 ? 6.953 -1.671 -18.184 1.00 63.41 84 VAL A CA 1
ATOM 636 C C . VAL A 1 84 ? 5.422 -1.611 -18.251 1.00 63.41 84 VAL A C 1
ATOM 638 O O . VAL A 1 84 ? 4.835 -1.234 -19.262 1.00 63.41 84 VAL A O 1
ATOM 641 N N . THR A 1 85 ? 4.771 -2.021 -17.170 1.00 71.00 85 THR A N 1
ATOM 642 C CA . THR A 1 85 ? 3.337 -1.892 -16.936 1.00 71.00 85 THR A CA 1
ATOM 643 C C . THR A 1 85 ? 3.122 -1.224 -15.586 1.00 71.00 85 THR A C 1
ATOM 645 O O . THR A 1 85 ? 3.899 -1.417 -14.646 1.00 71.00 85 THR A O 1
ATOM 648 N N . THR A 1 86 ? 2.071 -0.409 -15.490 1.00 77.50 86 THR A N 1
ATOM 649 C CA . THR A 1 86 ? 1.578 0.048 -14.191 1.00 77.50 86 THR A CA 1
ATOM 650 C C . THR A 1 86 ? 1.169 -1.181 -13.397 1.00 77.50 86 THR A C 1
ATOM 652 O O . THR A 1 86 ? 0.360 -1.974 -13.875 1.00 77.50 86 THR A O 1
ATOM 655 N N . PHE A 1 87 ? 1.745 -1.347 -12.211 1.00 89.19 87 PHE A N 1
ATOM 656 C CA . PHE A 1 87 ? 1.418 -2.458 -11.329 1.00 89.19 87 PHE A CA 1
ATOM 657 C C . PHE A 1 87 ? 0.637 -1.957 -10.132 1.00 89.19 87 PHE A C 1
ATOM 659 O O . PHE A 1 87 ? 1.092 -1.042 -9.441 1.00 89.19 87 PHE A O 1
ATOM 666 N N . ARG A 1 88 ? -0.523 -2.560 -9.884 1.00 92.56 88 ARG A N 1
ATOM 667 C CA . ARG A 1 88 ? -1.381 -2.176 -8.770 1.00 92.56 88 ARG A CA 1
ATOM 668 C C . ARG A 1 88 ? -1.140 -3.071 -7.564 1.00 92.56 88 ARG A C 1
ATOM 670 O O . ARG A 1 88 ? -1.373 -4.274 -7.597 1.00 92.56 88 ARG A O 1
ATOM 677 N N . LEU A 1 89 ? -0.712 -2.472 -6.466 1.00 93.94 89 LEU A N 1
ATOM 678 C CA . LEU A 1 89 ? -0.554 -3.155 -5.195 1.00 93.94 89 LEU A CA 1
ATOM 679 C C . LEU A 1 89 ? -1.717 -2.788 -4.268 1.00 93.94 89 LEU A C 1
ATOM 681 O O . LEU A 1 89 ? -1.954 -1.619 -3.966 1.00 93.94 89 LEU A O 1
ATOM 685 N N . TYR A 1 90 ? -2.457 -3.803 -3.838 1.00 96.69 90 TYR A N 1
ATOM 686 C CA . TYR A 1 90 ? -3.526 -3.694 -2.853 1.00 96.69 90 TYR A CA 1
ATOM 687 C C . TYR A 1 90 ? -2.961 -3.920 -1.452 1.00 96.69 90 TYR A C 1
ATOM 689 O O . TYR A 1 90 ? -2.161 -4.828 -1.232 1.00 96.69 90 TYR A O 1
ATOM 697 N N . HIS A 1 91 ? -3.410 -3.128 -0.489 1.00 97.06 91 HIS A N 1
ATOM 698 C CA . HIS A 1 91 ? -3.030 -3.231 0.911 1.00 97.06 91 HIS A CA 1
ATOM 699 C C . HIS A 1 91 ? -4.276 -3.461 1.756 1.00 97.06 91 HIS A C 1
ATOM 701 O O . HIS A 1 91 ? -5.132 -2.584 1.863 1.00 97.06 91 HIS A O 1
ATOM 707 N N . PHE A 1 92 ? -4.346 -4.624 2.390 1.00 97.31 92 PHE A N 1
ATOM 708 C CA . PHE A 1 92 ? -5.409 -4.986 3.317 1.00 97.31 92 PHE A CA 1
ATOM 709 C C . PHE A 1 92 ? -4.896 -4.829 4.743 1.00 97.31 92 PHE A C 1
ATOM 711 O O . PHE A 1 92 ? -4.084 -5.625 5.213 1.00 97.31 92 PHE A O 1
ATOM 718 N N . TRP A 1 93 ? -5.347 -3.787 5.430 1.00 97.06 93 TRP A N 1
ATOM 719 C CA . TRP A 1 93 ? -4.987 -3.519 6.817 1.00 97.06 93 TRP A CA 1
ATOM 720 C C . TRP A 1 93 ? -6.052 -4.083 7.743 1.00 97.06 93 TRP A C 1
ATOM 722 O O . TRP A 1 93 ? -7.157 -3.548 7.825 1.00 97.06 93 TRP A O 1
ATOM 732 N N . VAL A 1 94 ? -5.713 -5.173 8.422 1.00 97.56 94 VAL A N 1
ATOM 733 C CA . VAL A 1 94 ? -6.592 -5.851 9.375 1.00 97.56 94 VAL A CA 1
ATOM 734 C C . VAL A 1 94 ? -6.430 -5.200 10.741 1.00 97.56 94 VAL A C 1
ATOM 736 O O . VAL A 1 94 ? -5.329 -5.185 11.296 1.00 97.56 94 VAL A O 1
ATOM 739 N N . ASP A 1 95 ? -7.517 -4.665 11.283 1.00 97.38 95 ASP A N 1
ATOM 740 C CA . ASP A 1 95 ? -7.543 -4.136 12.640 1.00 97.38 95 ASP A CA 1
ATOM 741 C C . ASP A 1 95 ? -7.737 -5.267 13.651 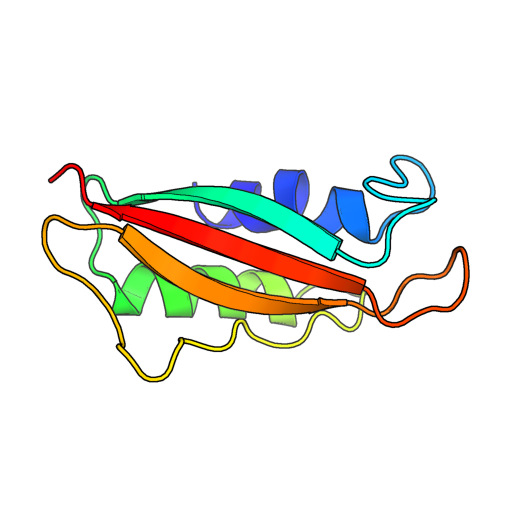1.00 97.38 95 ASP A C 1
ATOM 743 O O . ASP A 1 95 ? -8.774 -5.928 13.661 1.00 97.38 95 ASP A O 1
ATOM 747 N N . VAL A 1 96 ? -6.712 -5.512 14.469 1.00 95.81 96 VAL A N 1
ATOM 748 C CA . VAL A 1 96 ? -6.677 -6.599 15.464 1.00 95.81 96 VAL A CA 1
ATOM 749 C C . VAL A 1 96 ? -6.462 -6.075 16.889 1.00 95.81 96 VAL A C 1
ATOM 751 O O . VAL A 1 96 ? -5.992 -6.816 17.753 1.00 95.81 96 VAL A O 1
ATOM 754 N N . ARG A 1 97 ? -6.749 -4.786 17.107 1.00 92.31 97 ARG A N 1
ATOM 755 C CA . ARG A 1 97 ? -6.730 -4.113 18.415 1.00 92.31 97 ARG A CA 1
ATOM 756 C C . ARG A 1 97 ? -7.871 -4.546 19.327 1.00 92.31 97 ARG A C 1
ATOM 758 O O . ARG A 1 97 ? -8.966 -4.851 18.808 1.00 92.31 97 ARG A O 1
#